Protein AF-X1K162-F1 (afdb_monomer)

Structure (mmCIF, N/CA/C/O backbone):
data_AF-X1K162-F1
#
_entry.id   AF-X1K162-F1
#
loop_
_atom_site.group_PDB
_atom_site.id
_atom_site.type_symbol
_atom_site.label_atom_id
_atom_site.label_alt_id
_atom_site.label_comp_id
_atom_site.label_asym_id
_atom_site.label_entity_id
_atom_site.label_seq_id
_atom_site.pdbx_PDB_ins_code
_atom_site.Cartn_x
_atom_site.Cartn_y
_atom_site.Cartn_z
_atom_site.occupancy
_atom_site.B_iso_or_equiv
_atom_site.auth_seq_id
_atom_site.auth_comp_id
_atom_site.auth_asym_id
_atom_site.auth_atom_id
_atom_site.pdbx_PDB_model_num
ATOM 1 N N . PRO A 1 1 ? -1.173 5.763 -1.278 1.00 93.44 1 PRO A N 1
ATOM 2 C CA . PRO A 1 1 ? -2.430 6.552 -1.201 1.00 93.44 1 PRO A CA 1
ATOM 3 C C . PRO A 1 1 ? -3.581 5.790 -1.855 1.00 93.44 1 PRO A C 1
ATOM 5 O O . PRO A 1 1 ? -3.292 4.902 -2.649 1.00 93.44 1 PRO A O 1
ATOM 8 N N . ILE A 1 2 ? -4.838 6.125 -1.545 1.00 95.00 2 ILE A N 1
ATOM 9 C CA . ILE A 1 2 ? -6.026 5.466 -2.115 1.00 95.00 2 ILE A CA 1
ATOM 10 C C . ILE A 1 2 ? -6.932 6.526 -2.744 1.00 95.00 2 ILE A C 1
ATOM 12 O O . ILE A 1 2 ? -7.081 7.613 -2.183 1.00 95.00 2 ILE A O 1
ATOM 16 N N . THR A 1 3 ? -7.515 6.229 -3.903 1.00 95.81 3 THR A N 1
ATOM 17 C CA . THR A 1 3 ? -8.474 7.103 -4.591 1.00 95.81 3 THR A CA 1
ATOM 18 C C . THR A 1 3 ? -9.583 6.288 -5.244 1.00 95.81 3 THR A C 1
ATOM 20 O O . THR A 1 3 ? -9.355 5.178 -5.714 1.00 95.81 3 THR A O 1
ATOM 23 N N . ASN A 1 4 ? -10.783 6.863 -5.323 1.00 96.38 4 ASN A N 1
ATOM 24 C CA . ASN A 1 4 ? -11.886 6.309 -6.115 1.00 96.38 4 ASN A CA 1
ATOM 25 C C . ASN A 1 4 ? -11.841 6.754 -7.587 1.00 96.38 4 ASN A C 1
ATOM 27 O O . ASN A 1 4 ? -12.642 6.298 -8.396 1.00 96.38 4 ASN A O 1
ATOM 31 N N . GLN A 1 5 ? -10.922 7.653 -7.945 1.00 95.31 5 GLN A N 1
ATOM 32 C CA . GLN A 1 5 ? -10.717 8.072 -9.329 1.00 95.31 5 GLN A CA 1
ATOM 33 C C . GLN A 1 5 ? -9.763 7.099 -10.019 1.00 95.31 5 GLN A C 1
ATOM 35 O O . GLN A 1 5 ? -8.548 7.243 -9.905 1.00 95.31 5 GLN A O 1
ATOM 40 N N . VAL A 1 6 ? -10.331 6.120 -10.716 1.00 94.25 6 VAL A N 1
ATOM 41 C CA . VAL A 1 6 ? -9.587 5.136 -11.507 1.00 94.25 6 VAL A CA 1
ATOM 42 C C . VAL A 1 6 ? -9.224 5.752 -12.854 1.00 94.25 6 VAL A C 1
ATOM 44 O O . VAL A 1 6 ? -10.107 6.206 -13.583 1.00 94.25 6 VAL A O 1
ATOM 47 N N . LYS A 1 7 ? -7.934 5.780 -13.186 1.00 92.81 7 LYS A N 1
ATOM 48 C CA . LYS A 1 7 ? -7.426 6.292 -14.469 1.00 92.81 7 LYS A CA 1
ATOM 49 C C . LYS A 1 7 ? -6.933 5.176 -15.388 1.00 92.81 7 LYS A C 1
ATOM 51 O O . LYS A 1 7 ? -6.713 5.430 -16.568 1.00 92.8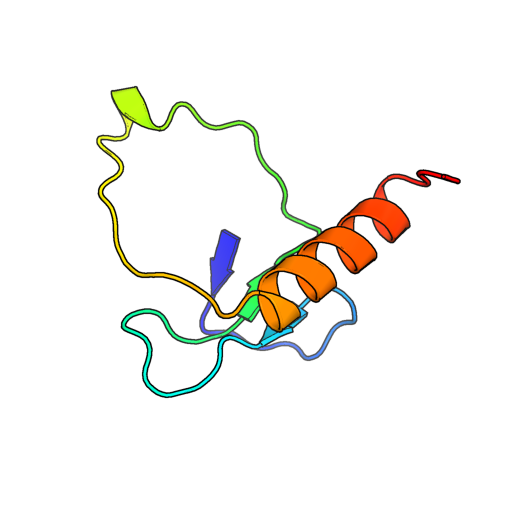1 7 LYS A O 1
ATOM 56 N N . GLY A 1 8 ? -6.764 3.961 -14.866 1.00 91.00 8 GLY A N 1
ATOM 57 C CA . GLY A 1 8 ? -6.357 2.784 -15.629 1.00 91.00 8 GLY A CA 1
ATOM 58 C C . GLY A 1 8 ? -4.874 2.759 -15.999 1.00 91.00 8 GLY A C 1
ATOM 59 O O . GLY A 1 8 ? -4.510 2.107 -16.974 1.00 91.00 8 GLY A O 1
ATOM 60 N N . TYR A 1 9 ? -4.013 3.474 -15.266 1.00 92.00 9 TYR A N 1
ATOM 61 C CA . TYR A 1 9 ? -2.569 3.456 -15.523 1.00 92.00 9 TYR A CA 1
ATOM 62 C C . TYR A 1 9 ? -1.859 2.330 -14.740 1.00 92.00 9 TYR A C 1
ATOM 64 O O . TYR A 1 9 ? -2.398 1.833 -13.748 1.00 92.00 9 TYR A O 1
ATOM 72 N N . PRO A 1 10 ? -0.642 1.913 -15.148 1.00 92.31 10 PRO A N 1
ATOM 73 C CA . PRO A 1 10 ? -0.045 0.648 -14.706 1.00 92.31 10 PRO A CA 1
ATOM 74 C C . PRO A 1 10 ? 0.196 0.493 -13.200 1.00 92.31 10 PRO A C 1
ATOM 76 O O . PRO A 1 10 ? 0.273 -0.638 -12.728 1.00 92.31 10 PRO A O 1
ATOM 79 N N . PHE A 1 11 ? 0.289 1.591 -12.443 1.00 94.31 11 PHE A N 1
ATOM 80 C CA . PHE A 1 11 ? 0.577 1.589 -11.001 1.00 94.31 11 PHE A CA 1
ATOM 81 C C . PHE A 1 11 ? -0.675 1.677 -10.112 1.00 94.31 11 PHE A C 1
ATOM 83 O O . PHE A 1 11 ? -0.569 1.758 -8.888 1.00 94.31 11 PHE A O 1
ATOM 90 N N . GLU A 1 12 ? -1.871 1.624 -10.701 1.00 96.56 12 GLU A N 1
ATOM 91 C CA . GLU A 1 12 ? -3.106 1.440 -9.937 1.00 96.56 12 GLU A CA 1
ATOM 92 C C . GLU A 1 12 ? -3.273 -0.035 -9.563 1.00 96.56 12 GLU A C 1
ATOM 94 O O . GLU A 1 12 ? -3.154 -0.919 -10.414 1.00 96.56 12 GLU A O 1
ATOM 99 N N . VAL A 1 13 ? -3.549 -0.312 -8.290 1.00 96.56 13 VAL A N 1
ATOM 100 C CA . VAL A 1 13 ? -3.909 -1.652 -7.802 1.00 96.56 13 VAL A CA 1
ATOM 101 C C . VAL A 1 13 ? -5.334 -1.617 -7.279 1.00 96.56 13 VAL A C 1
ATOM 103 O O . VAL A 1 13 ? -5.653 -0.828 -6.389 1.00 96.56 13 VAL A O 1
ATOM 106 N N . MET A 1 14 ? -6.203 -2.454 -7.839 1.00 96.38 14 MET A N 1
ATOM 107 C CA . MET A 1 14 ? -7.621 -2.472 -7.490 1.00 96.38 14 MET A CA 1
ATOM 108 C C . MET A 1 14 ? -7.850 -3.047 -6.094 1.00 96.38 14 MET A C 1
ATOM 110 O O . MET A 1 14 ? -7.321 -4.100 -5.744 1.00 96.38 14 MET A O 1
ATOM 114 N N . ILE A 1 15 ? -8.682 -2.366 -5.307 1.00 96.12 15 ILE A N 1
ATOM 115 C CA . ILE A 1 15 ? -9.149 -2.880 -4.024 1.00 96.12 15 ILE A CA 1
ATOM 116 C C . ILE A 1 15 ? -10.363 -3.786 -4.280 1.00 96.12 15 ILE A C 1
ATOM 118 O O . ILE A 1 15 ? -11.334 -3.329 -4.890 1.00 96.12 15 ILE A O 1
ATOM 122 N N . PRO A 1 16 ? -10.341 -5.057 -3.833 1.00 94.81 16 PRO A N 1
ATOM 123 C CA . PRO A 1 16 ? -11.471 -5.963 -3.993 1.00 94.81 16 PRO A CA 1
ATOM 124 C C . PRO A 1 16 ? -12.743 -5.440 -3.322 1.00 94.81 16 PRO A C 1
ATOM 126 O O . PRO A 1 16 ? -12.700 -4.787 -2.279 1.00 94.81 16 PRO A O 1
ATOM 129 N N . SER A 1 17 ? -13.894 -5.785 -3.895 1.00 92.38 17 SER A N 1
ATOM 130 C CA . SER A 1 17 ? -15.195 -5.510 -3.284 1.00 92.38 17 SER A CA 1
ATOM 131 C C . SER A 1 17 ? -15.362 -6.236 -1.945 1.00 92.38 17 SER A C 1
ATOM 133 O O . SER A 1 17 ? -14.844 -7.337 -1.769 1.00 92.38 17 SER A O 1
ATOM 135 N N . GLY A 1 18 ? -16.161 -5.667 -1.040 1.00 91.75 18 GLY A N 1
ATOM 136 C CA . GLY A 1 18 ? -16.464 -6.265 0.270 1.00 91.75 18 GLY A CA 1
ATOM 137 C C . GLY A 1 18 ? -15.583 -5.763 1.416 1.00 91.75 18 GLY A C 1
ATOM 138 O O . GLY A 1 18 ? -15.766 -6.194 2.550 1.00 91.75 18 GLY A O 1
ATOM 139 N N . LEU A 1 19 ? -14.669 -4.836 1.131 1.00 93.56 19 LEU A N 1
ATOM 140 C CA . LEU A 1 19 ? -13.870 -4.119 2.121 1.00 93.56 19 LEU A CA 1
ATOM 141 C C . LEU A 1 19 ? -14.483 -2.748 2.424 1.00 93.56 19 LEU A C 1
ATOM 143 O O . LEU A 1 19 ? -15.246 -2.197 1.628 1.00 93.56 19 LEU A O 1
ATOM 147 N N . LYS A 1 20 ? -14.126 -2.167 3.571 1.00 93.12 20 LYS A N 1
ATOM 148 C CA . LYS A 1 20 ? -14.568 -0.821 3.979 1.00 93.12 20 LYS A CA 1
ATOM 149 C C . LYS A 1 20 ? -14.027 0.284 3.077 1.00 93.12 20 LYS A C 1
ATOM 151 O O . LYS A 1 20 ? -14.623 1.354 2.996 1.00 93.12 20 LYS A O 1
ATOM 156 N N . VAL A 1 21 ? -12.881 0.044 2.446 1.00 93.31 21 VAL A N 1
ATOM 157 C CA . VAL A 1 21 ? -12.230 0.987 1.536 1.00 93.31 21 VAL A CA 1
ATOM 158 C C . VAL A 1 21 ? -12.438 0.520 0.103 1.00 93.31 21 VAL A C 1
ATOM 160 O O . VAL A 1 21 ? -12.312 -0.664 -0.189 1.00 93.31 21 VAL A O 1
ATOM 163 N N . THR A 1 22 ? -12.726 1.459 -0.793 1.00 95.25 22 THR A N 1
ATOM 164 C CA . THR A 1 22 ? -12.953 1.204 -2.218 1.00 95.25 22 THR A CA 1
ATOM 165 C C . THR A 1 22 ? -11.946 1.955 -3.083 1.00 95.25 22 THR A C 1
ATOM 167 O O . THR A 1 22 ? -11.246 2.854 -2.612 1.00 95.25 22 THR A O 1
ATOM 170 N N . GLY A 1 23 ? -11.911 1.603 -4.369 1.00 95.31 23 GLY A N 1
ATOM 171 C CA . GLY A 1 23 ? -11.113 2.294 -5.375 1.00 95.31 23 GLY A CA 1
ATOM 172 C C . GLY A 1 23 ? -9.795 1.587 -5.664 1.00 95.31 23 GLY A C 1
ATOM 173 O O . GLY A 1 23 ? -9.733 0.358 -5.709 1.00 95.31 23 GLY A O 1
ATOM 174 N N . VAL A 1 24 ? -8.749 2.375 -5.898 1.00 96.94 24 VAL A N 1
ATOM 175 C CA . VAL A 1 24 ? -7.415 1.892 -6.264 1.00 96.94 24 VAL A CA 1
ATOM 176 C C . VAL A 1 24 ? -6.350 2.439 -5.322 1.00 96.94 24 VAL A C 1
ATOM 178 O O . VAL A 1 24 ? -6.399 3.594 -4.886 1.00 96.94 24 VAL A O 1
ATOM 181 N N . VAL A 1 25 ? -5.356 1.607 -5.026 1.00 96.56 25 VAL A N 1
ATOM 182 C CA . VAL A 1 25 ? -4.104 2.022 -4.394 1.00 96.56 25 VAL A CA 1
ATOM 183 C C . VAL A 1 25 ? -3.176 2.555 -5.482 1.00 96.56 25 VAL A C 1
ATOM 185 O O . VAL A 1 25 ? -2.957 1.889 -6.489 1.00 96.56 25 VAL A O 1
ATOM 188 N N . LEU A 1 26 ? -2.614 3.744 -5.269 1.00 96.38 26 LEU A N 1
ATOM 189 C CA . LEU A 1 26 ? -1.595 4.335 -6.142 1.00 96.38 26 LEU A CA 1
ATOM 190 C C . LEU A 1 26 ? -0.214 3.909 -5.631 1.00 96.38 26 LEU A C 1
ATOM 192 O O . LEU A 1 26 ? 0.276 4.489 -4.651 1.00 96.38 26 LEU A O 1
ATOM 196 N N . SER A 1 27 ? 0.372 2.866 -6.228 1.00 94.75 27 SER A N 1
ATOM 197 C CA . SER A 1 27 ? 1.627 2.268 -5.744 1.00 94.75 27 SER A CA 1
ATOM 198 C C . SER A 1 27 ? 2.858 3.128 -6.035 1.00 94.75 27 SER A C 1
ATOM 200 O O . SER A 1 27 ? 3.877 2.965 -5.378 1.00 94.75 27 SER A O 1
ATOM 202 N N . ASP A 1 28 ? 2.765 4.062 -6.980 1.00 93.00 28 ASP A N 1
ATOM 203 C CA . ASP A 1 28 ? 3.817 5.020 -7.337 1.00 93.00 28 ASP A CA 1
ATOM 204 C C . ASP A 1 28 ? 3.837 6.270 -6.443 1.00 93.00 28 ASP A C 1
ATOM 206 O O . ASP A 1 28 ? 4.836 6.977 -6.353 1.00 93.00 28 ASP A O 1
ATOM 210 N N . GLN A 1 29 ? 2.741 6.540 -5.733 1.00 93.62 29 GLN A N 1
ATOM 211 C CA . GLN A 1 29 ? 2.577 7.735 -4.900 1.00 93.62 29 GLN A CA 1
ATOM 212 C C . GLN A 1 29 ? 3.005 7.497 -3.443 1.00 93.62 29 GLN A C 1
ATOM 214 O O . GLN A 1 29 ? 2.329 7.943 -2.509 1.00 93.62 29 GLN A O 1
ATOM 219 N N . VAL A 1 30 ? 4.094 6.756 -3.229 1.00 90.81 30 VAL A N 1
ATOM 220 C CA . VAL A 1 30 ? 4.620 6.412 -1.895 1.00 90.81 30 VAL A CA 1
ATOM 221 C C . VAL A 1 30 ? 5.081 7.673 -1.164 1.00 90.81 30 VAL A C 1
ATOM 223 O O . VAL A 1 30 ? 5.710 8.551 -1.748 1.00 90.81 30 VAL A O 1
ATOM 226 N N . LYS A 1 31 ? 4.743 7.792 0.126 1.00 89.81 31 LYS A N 1
ATOM 227 C CA . LYS A 1 31 ? 5.081 8.956 0.960 1.00 89.81 31 LYS A CA 1
ATOM 228 C C . LYS A 1 31 ? 5.429 8.509 2.376 1.00 89.81 31 LYS A C 1
ATOM 230 O O . LYS A 1 31 ? 4.709 7.692 2.946 1.00 89.81 31 LYS A O 1
ATOM 235 N N . SER A 1 32 ? 6.465 9.106 2.960 1.00 92.94 32 SER A N 1
ATOM 236 C CA . SER A 1 32 ? 6.778 8.965 4.386 1.00 92.94 32 SER A CA 1
ATOM 237 C C . SER A 1 32 ? 5.877 9.886 5.203 1.00 92.94 32 SER A C 1
ATOM 239 O O . SER A 1 32 ? 5.896 11.102 5.014 1.00 92.94 32 SER A O 1
ATOM 241 N N . LEU A 1 33 ? 5.060 9.317 6.088 1.00 92.56 33 LEU A N 1
ATOM 242 C CA . LEU A 1 33 ? 4.099 10.049 6.914 1.00 92.56 33 LEU A CA 1
ATOM 243 C C . LEU A 1 33 ? 4.160 9.539 8.356 1.00 92.56 33 LEU A C 1
ATOM 245 O O . LE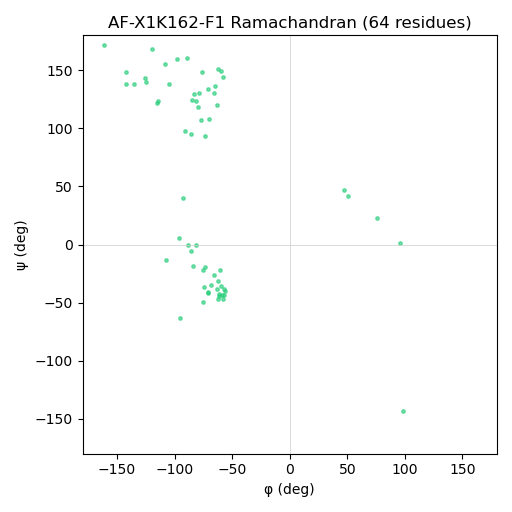U A 1 33 ? 4.201 8.332 8.583 1.00 92.56 33 LEU A O 1
ATOM 249 N N . ASP A 1 34 ? 4.108 10.452 9.326 1.00 94.25 34 ASP A N 1
ATOM 250 C CA . ASP A 1 34 ? 3.956 10.089 10.736 1.00 94.25 34 ASP A CA 1
ATOM 251 C C . ASP A 1 34 ? 2.495 9.708 11.015 1.00 94.25 34 ASP A C 1
ATOM 253 O O . ASP A 1 34 ? 1.596 10.555 11.027 1.00 94.25 34 ASP A O 1
ATOM 257 N N . TRP A 1 35 ? 2.252 8.413 11.202 1.00 93.25 35 TRP A N 1
ATOM 258 C CA . TRP A 1 35 ? 0.917 7.877 11.455 1.00 93.25 35 TRP A CA 1
ATOM 259 C C . TRP A 1 35 ? 0.421 8.149 12.882 1.00 93.25 35 TRP A C 1
ATOM 261 O O . TRP A 1 35 ? -0.790 8.178 13.092 1.00 93.25 35 TRP A O 1
ATOM 271 N N . LYS A 1 36 ? 1.320 8.401 13.846 1.00 94.69 36 LYS A N 1
ATOM 272 C CA . LYS A 1 36 ? 0.961 8.693 15.242 1.00 94.69 36 LYS A CA 1
ATOM 273 C C . LYS A 1 36 ? 0.427 10.110 15.373 1.00 94.69 36 LYS A C 1
ATOM 275 O O . LYS A 1 36 ? -0.656 10.299 15.907 1.00 94.69 36 LYS A O 1
ATOM 280 N N . ILE A 1 37 ? 1.140 11.094 14.820 1.00 96.69 37 ILE A N 1
ATOM 281 C CA . ILE A 1 37 ? 0.686 12.499 14.823 1.00 96.69 37 ILE A CA 1
ATOM 282 C C . ILE A 1 37 ? -0.624 12.646 14.038 1.00 96.69 37 ILE A C 1
ATOM 284 O O . ILE A 1 37 ? -1.465 13.481 14.362 1.00 96.69 37 ILE A O 1
ATOM 288 N N . ARG A 1 38 ? -0.818 11.810 13.012 1.00 94.06 38 ARG A N 1
ATOM 289 C CA . ARG A 1 38 ? -2.050 11.772 12.216 1.00 94.06 38 ARG A CA 1
ATOM 290 C C . ARG A 1 38 ? -3.186 10.969 12.849 1.00 94.06 38 ARG A C 1
ATOM 292 O O . ARG A 1 38 ? -4.242 10.903 12.229 1.00 94.06 38 ARG A O 1
ATOM 299 N N . ASN A 1 39 ? -2.984 10.383 14.034 1.00 94.88 39 ASN A N 1
ATOM 300 C CA . ASN A 1 39 ? -3.955 9.523 14.715 1.00 94.88 39 ASN A CA 1
ATOM 301 C C . ASN A 1 39 ? -4.554 8.468 13.770 1.00 94.88 39 ASN A C 1
ATOM 303 O O . ASN A 1 39 ? -5.769 8.320 13.673 1.00 94.88 39 ASN A O 1
ATOM 307 N N . ALA A 1 40 ? -3.701 7.786 13.002 1.00 94.31 40 ALA A N 1
ATOM 308 C CA . ALA A 1 40 ? -4.166 6.761 12.081 1.00 94.31 40 ALA A CA 1
ATOM 309 C C . ALA A 1 40 ? -4.770 5.582 12.857 1.00 94.31 40 ALA A C 1
ATOM 311 O O . ALA A 1 40 ? -4.139 5.034 13.761 1.00 94.31 40 ALA A O 1
ATOM 312 N N . GLU A 1 41 ? -5.967 5.168 12.458 1.00 94.75 41 GLU A N 1
ATOM 313 C CA . GLU A 1 41 ? -6.671 4.028 13.037 1.00 94.75 41 GLU A CA 1
ATOM 314 C C . GLU A 1 41 ? -6.699 2.851 12.060 1.00 94.75 41 GLU A C 1
ATOM 316 O O . GLU A 1 41 ? -6.619 3.013 10.837 1.00 94.75 41 GLU A O 1
ATOM 321 N N . TYR A 1 42 ? -6.831 1.641 12.604 1.00 93.88 42 TYR A N 1
ATOM 322 C CA . TYR A 1 42 ? -7.040 0.454 11.786 1.00 93.88 42 TYR A CA 1
ATOM 323 C C . TYR A 1 42 ? -8.371 0.567 11.031 1.00 93.88 42 TYR A C 1
ATOM 325 O O . TYR A 1 42 ? -9.438 0.655 11.636 1.00 93.88 42 TYR A O 1
ATOM 333 N N . CYS A 1 43 ? -8.308 0.528 9.701 1.00 92.25 43 CYS A N 1
ATOM 334 C CA . CYS A 1 43 ? -9.493 0.602 8.854 1.00 92.25 43 CYS A CA 1
ATOM 335 C C . CYS A 1 43 ? -9.982 -0.798 8.461 1.00 92.25 43 CYS A C 1
ATOM 337 O O . CYS A 1 43 ? -11.087 -1.205 8.841 1.00 92.25 43 CYS A O 1
ATOM 339 N N . ASP A 1 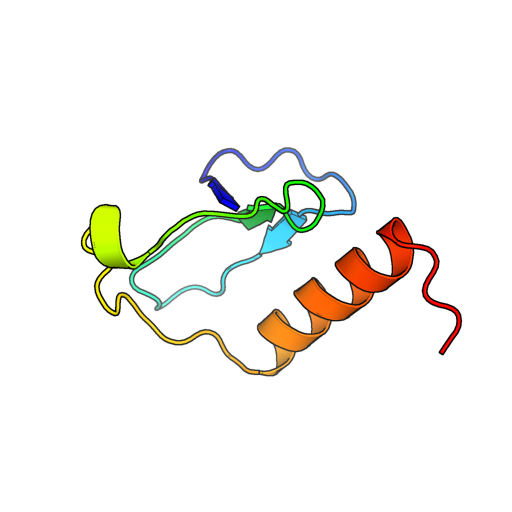44 ? -9.147 -1.533 7.722 1.00 93.94 44 ASP A N 1
ATOM 340 C CA . ASP A 1 44 ? -9.456 -2.851 7.173 1.00 93.94 44 ASP A CA 1
ATOM 341 C C . ASP A 1 44 ? -8.175 -3.613 6.781 1.00 93.94 44 ASP A C 1
ATOM 343 O O . ASP A 1 44 ? -7.082 -3.036 6.779 1.00 93.94 44 ASP A O 1
ATOM 347 N N . LYS A 1 45 ? -8.306 -4.895 6.418 1.00 94.00 45 LYS A N 1
ATOM 348 C CA . LYS A 1 45 ? -7.206 -5.754 5.956 1.00 94.00 45 LYS A CA 1
ATOM 349 C C . LYS A 1 45 ? -7.404 -6.160 4.498 1.00 94.00 45 LYS A C 1
ATOM 351 O O . LYS A 1 45 ? -8.391 -6.794 4.142 1.00 94.00 45 LYS A O 1
ATOM 356 N N . LEU A 1 46 ? -6.409 -5.858 3.667 1.00 95.06 46 LEU A N 1
ATOM 357 C CA . LEU A 1 46 ? -6.368 -6.325 2.283 1.00 95.06 46 LEU A CA 1
ATOM 358 C C . LEU A 1 46 ? -5.973 -7.811 2.200 1.00 95.06 46 LEU A C 1
ATOM 360 O O . LEU A 1 46 ? -5.16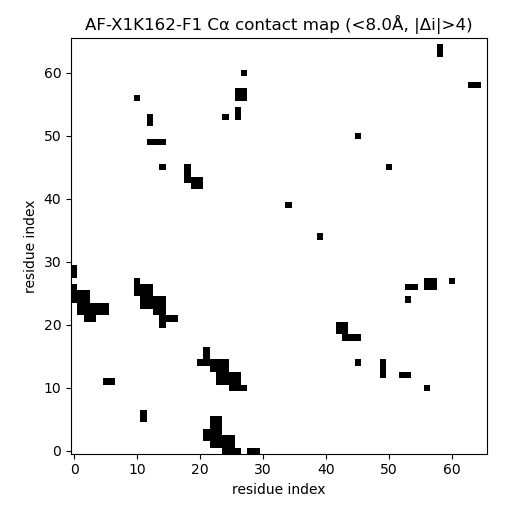1 -8.274 3.009 1.00 95.06 46 LEU A O 1
ATOM 364 N N . PRO A 1 47 ? -6.483 -8.552 1.198 1.00 95.69 47 PRO A N 1
ATOM 365 C CA . PRO A 1 47 ? -5.965 -9.872 0.862 1.00 95.69 47 PRO A CA 1
ATOM 366 C C . PRO A 1 47 ? -4.477 -9.812 0.510 1.00 95.69 47 PRO A C 1
ATOM 368 O O . PRO A 1 47 ? -4.019 -8.876 -0.146 1.00 95.69 47 PRO A O 1
ATOM 371 N N . GLU A 1 48 ? -3.733 -10.849 0.890 1.00 96.25 48 GLU A N 1
ATOM 372 C CA . GLU A 1 48 ? -2.282 -10.925 0.685 1.00 96.25 48 GLU A CA 1
ATOM 373 C C . GLU A 1 48 ? -1.881 -10.762 -0.786 1.00 96.25 48 GLU A C 1
ATOM 375 O O . GLU A 1 48 ? -0.951 -10.023 -1.092 1.00 96.25 48 GLU A O 1
ATOM 380 N N . ALA A 1 49 ? -2.638 -11.363 -1.708 1.00 96.00 49 ALA A N 1
ATOM 381 C CA . ALA A 1 49 ? -2.386 -11.248 -3.143 1.00 96.00 49 ALA A CA 1
ATOM 382 C C . ALA A 1 49 ? -2.371 -9.789 -3.637 1.00 96.00 49 ALA A C 1
ATOM 384 O O . ALA A 1 49 ? -1.530 -9.424 -4.455 1.00 96.00 49 ALA A O 1
ATOM 385 N N . VAL A 1 50 ? -3.260 -8.944 -3.102 1.00 95.88 50 VAL A N 1
ATOM 386 C CA . VAL A 1 50 ? -3.339 -7.518 -3.459 1.00 95.88 50 VAL A CA 1
ATOM 387 C C . VAL A 1 50 ? -2.139 -6.766 -2.893 1.00 95.88 50 VAL A C 1
ATOM 389 O O . VAL A 1 50 ? -1.541 -5.936 -3.570 1.00 95.88 50 VAL A O 1
ATOM 392 N N . VAL A 1 51 ? -1.744 -7.085 -1.658 1.00 96.06 51 VAL A N 1
ATOM 393 C CA . VAL A 1 51 ? -0.557 -6.500 -1.023 1.00 96.06 51 VAL A CA 1
ATOM 394 C C . VAL A 1 51 ? 0.711 -6.843 -1.813 1.00 96.06 51 VAL A C 1
ATOM 396 O O . VAL A 1 51 ? 1.527 -5.960 -2.069 1.00 96.06 51 VAL A O 1
ATOM 399 N N . LEU A 1 52 ? 0.848 -8.090 -2.271 1.00 96.12 52 LEU A N 1
ATOM 400 C CA . LEU A 1 52 ? 1.964 -8.524 -3.115 1.00 96.12 52 LEU A CA 1
ATOM 401 C C . LEU A 1 52 ? 1.996 -7.803 -4.469 1.00 96.12 52 LEU A C 1
ATOM 403 O O . LEU A 1 52 ? 3.075 -7.464 -4.950 1.00 96.12 52 LEU A O 1
ATOM 407 N N . GLU A 1 53 ? 0.842 -7.538 -5.084 1.00 96.12 53 GLU A N 1
ATOM 408 C CA . GLU A 1 53 ? 0.780 -6.747 -6.319 1.00 96.12 53 GLU A CA 1
ATOM 409 C C . GLU A 1 53 ? 1.306 -5.321 -6.103 1.00 96.12 53 GLU A C 1
ATOM 411 O O . GLU A 1 53 ? 2.104 -4.832 -6.904 1.00 96.12 53 GLU A O 1
ATOM 416 N N . ILE A 1 54 ? 0.916 -4.673 -4.999 1.00 95.44 54 ILE A N 1
ATOM 417 C CA . ILE A 1 54 ? 1.400 -3.330 -4.642 1.00 95.44 54 ILE A CA 1
ATOM 418 C C . ILE A 1 54 ? 2.926 -3.331 -4.514 1.00 95.44 54 ILE A C 1
ATOM 420 O O . ILE A 1 54 ? 3.576 -2.451 -5.080 1.00 95.44 54 ILE A O 1
ATOM 424 N N . PHE A 1 55 ? 3.497 -4.313 -3.808 1.00 94.25 55 PHE A N 1
ATOM 425 C CA . PHE A 1 55 ? 4.948 -4.420 -3.640 1.00 94.25 55 PHE A CA 1
ATOM 426 C C . PHE A 1 55 ? 5.677 -4.626 -4.967 1.00 94.25 55 PHE A C 1
ATOM 4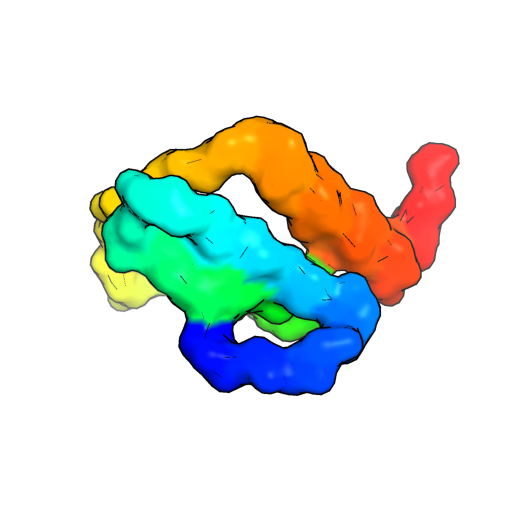28 O O . PHE A 1 55 ? 6.596 -3.869 -5.252 1.00 94.25 55 PHE A O 1
ATOM 435 N N . LYS A 1 56 ? 5.216 -5.537 -5.832 1.00 94.00 56 LYS A N 1
ATOM 436 C CA . LYS A 1 56 ? 5.834 -5.763 -7.154 1.00 94.00 56 LYS A CA 1
ATOM 437 C C . LYS A 1 56 ? 5.880 -4.498 -8.009 1.00 94.00 56 LYS A C 1
ATOM 439 O O . LYS A 1 56 ? 6.886 -4.197 -8.654 1.00 94.00 56 LYS A O 1
ATOM 444 N N . LYS A 1 57 ? 4.786 -3.732 -8.024 1.00 94.12 57 LYS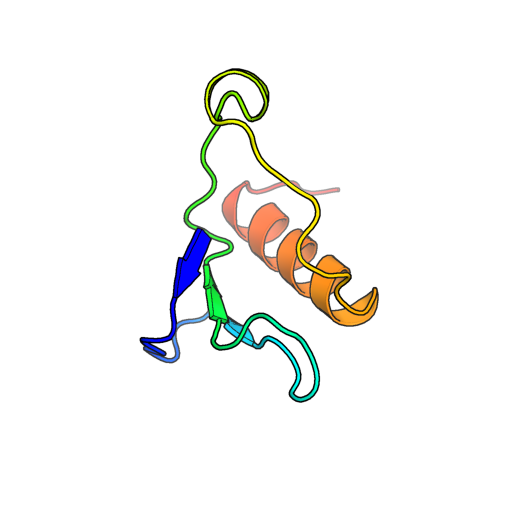 A N 1
ATOM 445 C CA . LYS A 1 57 ? 4.726 -2.467 -8.771 1.00 94.12 57 LYS A CA 1
ATOM 446 C C . LYS A 1 57 ? 5.638 -1.401 -8.163 1.00 94.12 57 LYS A C 1
ATOM 448 O O . LYS A 1 57 ? 6.220 -0.606 -8.893 1.00 94.12 57 LYS A O 1
ATOM 453 N N . LEU A 1 58 ? 5.778 -1.394 -6.841 1.00 92.19 58 LEU A N 1
ATOM 454 C CA . LEU A 1 58 ? 6.672 -0.493 -6.119 1.00 92.19 58 LEU A CA 1
ATOM 455 C C . LEU A 1 58 ? 8.152 -0.847 -6.345 1.00 92.19 58 LEU A C 1
ATOM 457 O O . LEU A 1 58 ? 8.950 0.048 -6.599 1.00 92.19 58 LEU A O 1
ATOM 461 N N . GLU A 1 59 ? 8.512 -2.131 -6.336 1.00 91.88 59 GLU A N 1
ATOM 462 C CA . GLU A 1 59 ? 9.853 -2.630 -6.683 1.00 91.88 59 GLU A CA 1
ATOM 463 C C . GLU A 1 59 ? 10.244 -2.229 -8.108 1.00 91.88 59 GLU A C 1
ATOM 465 O O . GLU A 1 59 ? 11.342 -1.718 -8.325 1.00 91.88 59 GLU A O 1
ATOM 470 N N . THR A 1 60 ? 9.302 -2.357 -9.051 1.00 90.69 60 THR A N 1
ATOM 471 C CA . THR A 1 60 ? 9.482 -1.931 -10.450 1.00 90.69 60 THR A CA 1
ATOM 472 C C . THR A 1 60 ? 9.788 -0.434 -10.556 1.00 90.69 60 THR A C 1
ATOM 474 O O . THR A 1 60 ? 10.563 -0.025 -11.412 1.00 90.69 60 THR A O 1
ATOM 477 N N . LEU A 1 61 ? 9.191 0.403 -9.700 1.00 87.81 61 LEU A N 1
ATOM 478 C CA . LEU A 1 61 ? 9.447 1.846 -9.699 1.00 87.81 61 LEU A CA 1
ATOM 479 C C . LEU A 1 61 ? 10.816 2.198 -9.107 1.00 87.81 61 LEU A C 1
ATOM 481 O O . LEU A 1 61 ? 11.453 3.157 -9.538 1.00 87.81 61 LEU A O 1
ATOM 485 N N . LEU A 1 62 ? 11.242 1.458 -8.086 1.00 84.50 62 LEU A N 1
ATOM 486 C CA . LEU A 1 62 ? 12.474 1.733 -7.352 1.00 84.50 62 LEU A CA 1
ATOM 487 C C . LEU A 1 62 ? 13.703 1.046 -7.965 1.00 84.50 62 LEU A C 1
ATOM 489 O O . LEU A 1 62 ? 14.804 1.251 -7.460 1.00 84.50 62 LEU A O 1
ATOM 493 N N . ASN A 1 63 ? 13.529 0.286 -9.054 1.00 78.81 63 ASN A N 1
ATOM 494 C CA . ASN A 1 63 ? 14.565 -0.539 -9.681 1.00 78.81 63 ASN A CA 1
ATOM 495 C C . ASN A 1 63 ? 15.272 -1.445 -8.663 1.00 78.81 63 ASN A C 1
ATOM 497 O O . ASN A 1 63 ? 16.496 -1.574 -8.677 1.00 78.81 63 ASN A O 1
ATOM 501 N N . PHE A 1 64 ? 14.508 -2.040 -7.744 1.00 65.62 64 PHE A N 1
ATOM 502 C CA . PHE A 1 64 ? 15.051 -3.111 -6.920 1.00 65.62 64 PHE A CA 1
ATOM 503 C C . PHE A 1 64 ? 15.183 -4.355 -7.796 1.00 65.62 64 PHE A C 1
ATOM 505 O O . PHE A 1 64 ? 14.231 -5.114 -7.958 1.00 65.62 64 PHE A O 1
ATOM 512 N N . ASP A 1 65 ? 16.367 -4.545 -8.372 1.00 58.91 65 ASP A N 1
ATOM 513 C CA . ASP A 1 65 ? 16.799 -5.861 -8.820 1.00 58.91 65 ASP A CA 1
ATOM 514 C C . ASP A 1 65 ? 17.067 -6.676 -7.544 1.00 58.91 65 ASP A C 1
ATOM 516 O O . ASP A 1 65 ? 17.967 -6.343 -6.768 1.00 58.91 65 ASP A O 1
ATOM 520 N N . GLY A 1 66 ? 16.189 -7.642 -7.262 1.00 56.41 66 GLY A N 1
ATOM 521 C CA . GLY A 1 66 ? 16.284 -8.524 -6.093 1.00 56.41 66 GLY A CA 1
ATOM 522 C C . GLY A 1 66 ? 17.538 -9.388 -6.073 1.00 56.41 66 GLY A C 1
ATOM 523 O O . GLY A 1 66 ? 18.034 -9.750 -7.165 1.00 56.41 66 GLY A O 1
#

pLDDT: mean 92.24, std 7.58, range [56.41, 96.94]

Foldseek 3Di:
DFDQDDPPDPQWQFADPPFPDGHTDRLLPDDDDDCVVVVPDDRTDGDPVSVVSSVVSNCVNVVPPD

Sequence (66 aa):
PITNQVKGYPFEVMIPSGLKVTGVVLSDQVKSLDWKIRNAEYCDKLPEAVVLEIFKKLETLLNFDG

Mean predicted aligned error: 3.96 Å

Solvent-accessible surface area (backbone atoms only — not comparable to full-atom values): 4342 Å² total; per-residue (Å²): 85,75,39,76,78,80,84,86,54,94,48,57,40,74,48,65,86,93,54,92,61,69,38,27,37,38,40,79,59,74,76,93,73,69,49,73,88,63,64,68,71,93,82,78,83,79,59,66,72,55,55,51,51,42,49,55,54,33,34,66,73,68,65,61,80,125

Radius of gyration: 12.78 Å; Cα contacts (8 Å, |Δi|>4): 70; chains: 1; bounding box: 33×24×31 Å

InterPro domains:
  IPR003477 mRNA interferase PemK-like [PF02452] (1-61)
  IPR011067 Plasmid maintenance toxin/Cell growth inhibitor [G3DSA:2.30.30.110] (1-65)

Organism: NCBI:txid412755

Nearest PDB structures (foldseek):
  7d2n-assembly1_D  TM=9.764E-01  e=5.758E-06  Deinococcus radiodurans
  7d28-assembly2_C  TM=9.691E-01  e=5.017E-06  Deinococcus radiodurans
  7d2p-assembly1_D  TM=9.817E-01  e=7.081E-06  Deinococcus radiodurans
  7d2q-assembly1_E  TM=9.904E-01  e=1.147E-05  Deinococcus radiodurans
  7d2q-assembly1_A  TM=9.306E-01  e=7.586E-06  Deinococcus radiodurans

Secondary structure (DSSP, 8-state):
-EES-----TTEEEPPTTSSS-SEEETT------TTTTT--------HHHHHHHHHHHHHHHT---

=== Feature glossary ===
A reading guide for the features in this record.

Start from the sequence.

  · Sequence gives the chain of amino acids in standard one-letter code (A=alanine, C=cysteine, …, Y=tyrosine), read N→C. It is the only feature that is directly encoded by the gene; all structural features are derived from the folded form of this sequence.

Fold it, and you get atomic coordinates and the backbone conformation that goes with them.

  · The mmCIF table is the protein's shape written out atom by atom. For each backbone N, Cα, C, and carbonyl O, it records an (x, y, z) coordinate triple in Å plus the residue type, chain letter, and residue number.

  · Backbone dihedral angles. Every residue except chain termini has a φ (preceding-C → N → Cα → C) and a ψ (N → Cα → C → next-N). They are reported in degrees following the IUPAC sign convention. Secondary structure is essentially a statement about which (φ, ψ) basin each residue occupies.

  · DSSP 8-state secondary structure assigns each residue one of H (α-helix), G (3₁₀-helix), I (π-helix), E (extended β-strand), B (isolated β-bridge), T (hydrogen-bonded turn), S (bend), or '-' (coil). The assignment is computed from backbone hydrogen-bond geometry via the Kabsch–Sander algorithm.

  · P-SEA three-state annotation labels each residue as helix, strand, or coil based purely on the geometry of the Cα trace. It serves as a fallback when the full backbone (and thus DSSP) is unavailable.

Summarize the fold with a handful of shape descriptors and a per-residue structural alphabet.

  · Radius of gyration (Rg) is the root-mean-square distance of Cα atoms from their centroid — a single number for overall size and compactness. A globular domain of N residues has Rg ≈ 2.2·N^0.38 Å; an extended or disordered chain has a much larger Rg. The Cα contact count is the number of residue pairs whose Cα atoms are within 8 Å and are more than four positions apart in sequence — a standard proxy for tertiary packing density. The bounding box is the smallest axis-aligned box enclosing all Cα atoms.

  · Foldseek's 3Di representation compresses backbone geometry into a per-residue letter drawn from a learned twenty-state alphabet. It captures the tertiary interaction pattern around each residue — which residues are packed against it in space, regardless of where they are in sequence.

  · Accessible surface area quantifies burial. A residue with SASA near zero is packed into the hydrophobic core; one with SASA >100 Å² sits on the surface. Computed here via the Shrake–Rupley numerical algorithm with a 1.4 Å probe.

Ask how reliable the model is.

  · For AlphaFold models, the B-factor field carries pLDDT — the model's own estimate of local accuracy on a 0–100 scale. Regions with pLDDT<50 should be treated as essentially unmodeled; they often correspond to intrinsically disordered segments.

  · For experimental (PDB) structures, the B-factor (temperature factor) quantifies the positional spread of each atom in the crystal — a combination of thermal vibration and static disorder — in units of Å². High B-factors mark flexible loops or po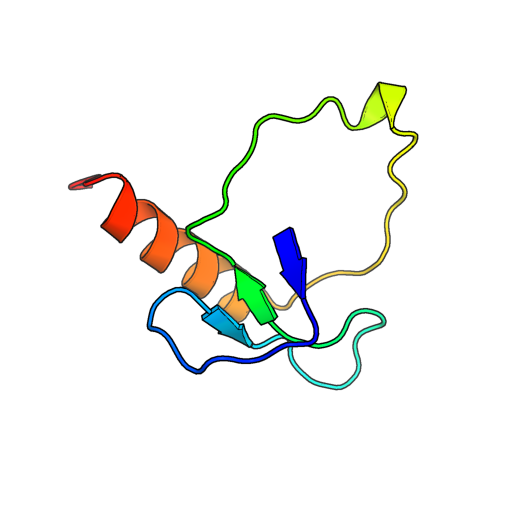orly resolved regions; low B-factors mark the rigid, well-ordered core.

  · PAE(i, j) answers: if I align the predicted and true structures on residue i, how far off (in Å) do I expect residue j to be? A block-diagonal PAE matrix with low values on the blocks and high values off-diagonal is the signature of a multi-domain protein with confidently predicted domains but uncertain inter-domain orientation.

Place it in context: what it resembles, what it is annotated as, and how it looks.

  · Structural nearest neighbors (via Foldseek easy-search vs the PDB). Reported per hit: target PDB id, E-value, and alignment TM-score. A TM-score above ~0.5 is the conventional threshold for 'same fold'.

  · Functional annotations link the protein to curated databases. InterPro entries identify conserved domains and families by matching the sequence against member-database signatures (Pfam, PROSITE, CDD, …). Gene Ontology (GO) terms describe molecular function, biological process, and cellular component in a control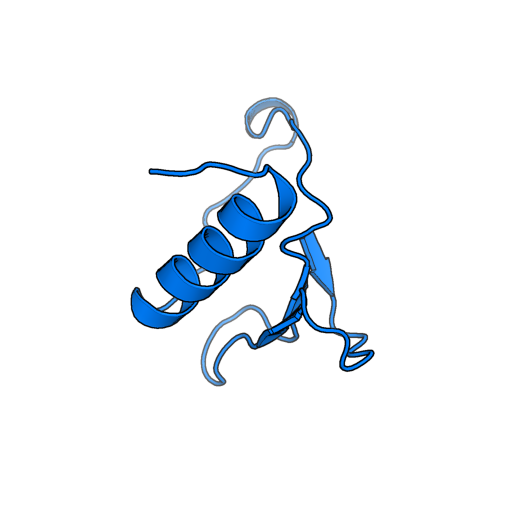led vocabulary. CATH places the structure in a hierarchical fold classification (Class/Architecture/Topology/Homologous-superfamily). The organism is the source species.

  · Plot images: a contact map (which residues are close in 3D, as an N×N binary image), a Ramachandran scatter (backbone torsion angles, revealing secondary-structure composition at a glance), and — for AlphaFold structures — a PAE heatmap (pairwise prediction confidence).

  · Structure images are PyMOL renders from six orthogonal camera directions. Cartoon representation draws helices as coils and strands as arrows; sticks shows the backbone as bonds; surface shows the solvent-excluded envelope. Rainbow 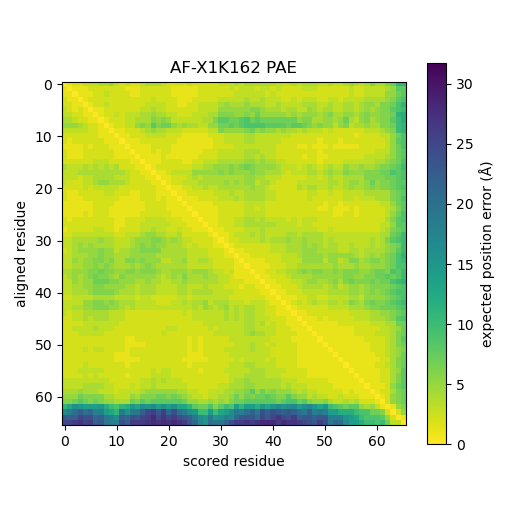coloring maps sequence position to hue (blue→red, N→C); chain coloring assigns a distinct color per polypeptide.